Protein AF-A0AAE3WB38-F1 (afdb_monomer)

Secondary structure (DSSP, 8-state):
--HHHHHHHHHHHHHHHHHHHHHHHHHHHHH-S---TTTS-HHHHHHHHHHHHHHHHHHHHHHHHHHHTT-

Foldseek 3Di:
DDPVVVVVVVVVVCVVCCCVCVVVVVCCVVVDVPDDPVRDDPVNVVVVVVVVVVVVVVVVVVVVVVVVVVD

Sequence (71 aa):
MNANQIINMIMRMVMRKAVNKGLDAGLDKIAGRGKTRDEMTPEERQQARAGKQAAKRARQGMKIARRAGRM

Structure (mmCIF, N/CA/C/O backbone):
data_AF-A0AAE3WB38-F1
#
_entry.id   AF-A0AAE3WB38-F1
#
loop_
_atom_site.group_PDB
_atom_site.id
_atom_site.type_symbol
_atom_site.label_atom_id
_atom_site.label_alt_id
_atom_site.label_comp_id
_atom_site.label_asym_id
_atom_site.label_entity_id
_atom_site.label_seq_id
_atom_site.pdbx_PDB_ins_code
_atom_site.Cartn_x
_atom_site.Cartn_y
_atom_site.Cartn_z
_atom_site.occupancy
_atom_site.B_iso_or_equiv
_atom_site.auth_seq_id
_atom_site.auth_comp_id
_atom_site.auth_asym_id
_atom_site.auth_atom_id
_atom_site.pdbx_PDB_model_num
ATOM 1 N N . MET A 1 1 ? 10.057 -10.579 -33.393 1.00 57.31 1 MET A N 1
ATOM 2 C CA . MET A 1 1 ? 9.347 -11.034 -32.177 1.00 57.31 1 MET A CA 1
ATOM 3 C C . MET A 1 1 ? 10.357 -11.759 -31.314 1.00 57.31 1 MET A C 1
ATOM 5 O O . MET A 1 1 ? 10.894 -12.764 -31.756 1.00 57.31 1 MET A O 1
ATOM 9 N N . ASN A 1 2 ? 10.714 -11.199 -30.161 1.00 74.38 2 ASN A N 1
ATOM 10 C CA . ASN A 1 2 ? 11.782 -11.762 -29.339 1.00 74.38 2 ASN A CA 1
ATOM 11 C C . ASN A 1 2 ? 11.196 -12.798 -28.378 1.00 74.38 2 ASN A C 1
ATOM 13 O O . ASN A 1 2 ? 10.328 -12.458 -27.577 1.00 74.38 2 ASN A O 1
ATOM 17 N N . ALA A 1 3 ? 11.698 -14.033 -28.401 1.00 74.50 3 ALA A N 1
ATOM 18 C CA . ALA A 1 3 ? 11.348 -15.058 -27.411 1.00 74.50 3 ALA A CA 1
ATOM 19 C C . ALA A 1 3 ? 11.542 -14.542 -25.968 1.00 74.50 3 ALA A C 1
ATOM 21 O O . ALA A 1 3 ? 10.731 -14.812 -25.084 1.00 74.50 3 ALA A O 1
ATOM 22 N N . ASN A 1 4 ? 12.524 -13.657 -25.764 1.00 86.12 4 ASN A N 1
ATOM 23 C CA . ASN A 1 4 ? 12.741 -12.943 -24.505 1.00 86.12 4 ASN A CA 1
ATOM 24 C C . ASN A 1 4 ? 11.553 -12.064 -24.076 1.00 86.12 4 ASN A C 1
ATOM 26 O O . ASN A 1 4 ? 11.277 -11.944 -22.886 1.00 86.12 4 ASN A O 1
ATOM 30 N N . GLN A 1 5 ? 10.814 -11.457 -25.009 1.00 80.25 5 GLN A N 1
ATOM 31 C CA . GLN A 1 5 ? 9.612 -10.677 -24.685 1.00 80.25 5 GLN A CA 1
ATOM 32 C C . GLN A 1 5 ? 8.471 -11.586 -24.221 1.00 80.25 5 GLN A C 1
ATOM 34 O O . GLN A 1 5 ? 7.751 -11.232 -23.289 1.00 80.25 5 GLN A O 1
ATOM 39 N N . ILE A 1 6 ? 8.347 -12.775 -24.816 1.00 85.38 6 ILE A N 1
ATOM 40 C CA . ILE A 1 6 ? 7.346 -13.776 -24.429 1.00 85.38 6 ILE A CA 1
ATOM 41 C C . ILE A 1 6 ? 7.653 -14.317 -23.028 1.00 85.38 6 ILE A C 1
ATOM 43 O O . ILE A 1 6 ? 6.773 -14.320 -22.170 1.00 85.38 6 ILE A O 1
ATOM 47 N N . ILE A 1 7 ? 8.910 -14.673 -22.750 1.00 87.31 7 ILE A N 1
ATOM 48 C CA . ILE A 1 7 ? 9.345 -15.140 -21.423 1.00 87.31 7 ILE A CA 1
ATOM 49 C C . ILE A 1 7 ? 9.125 -14.052 -20.365 1.00 87.31 7 ILE A C 1
ATOM 51 O O . ILE A 1 7 ? 8.553 -14.316 -19.307 1.00 87.31 7 ILE A O 1
ATOM 55 N N . ASN A 1 8 ? 9.496 -12.806 -20.668 1.00 9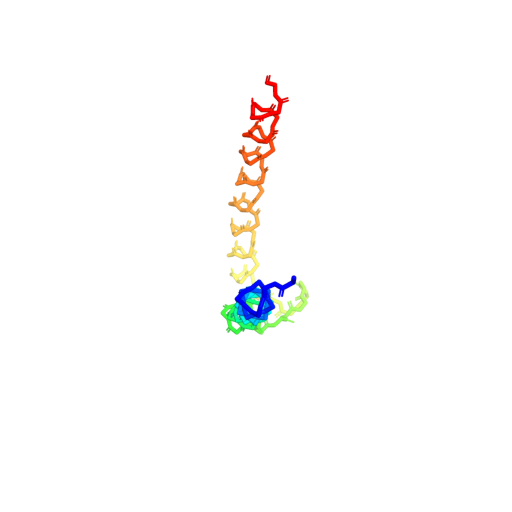2.50 8 ASN A N 1
ATOM 56 C CA . ASN A 1 8 ? 9.269 -11.680 -19.765 1.00 92.50 8 ASN A CA 1
ATOM 57 C C . ASN A 1 8 ? 7.777 -11.419 -19.518 1.00 92.50 8 ASN A C 1
ATOM 59 O O . ASN A 1 8 ? 7.398 -11.077 -18.398 1.00 92.50 8 ASN A O 1
ATOM 63 N N . MET A 1 9 ? 6.915 -11.598 -20.521 1.00 91.56 9 MET A N 1
ATOM 64 C CA . MET A 1 9 ? 5.465 -11.513 -20.334 1.00 91.56 9 MET A CA 1
ATOM 65 C C . MET A 1 9 ? 4.939 -12.629 -19.437 1.00 91.56 9 MET A C 1
ATOM 67 O O . MET A 1 9 ? 4.154 -12.345 -18.533 1.00 91.56 9 MET A O 1
ATOM 71 N N . ILE A 1 10 ? 5.373 -13.872 -19.657 1.00 90.56 10 ILE A N 1
ATOM 72 C CA . ILE A 1 10 ? 4.931 -15.031 -18.874 1.00 90.56 10 ILE A CA 1
ATOM 73 C C . ILE A 1 10 ? 5.372 -14.879 -17.420 1.00 90.56 10 ILE A C 1
ATOM 75 O O . ILE A 1 10 ? 4.530 -14.946 -16.528 1.00 90.56 10 ILE A O 1
ATOM 79 N N . MET A 1 11 ? 6.646 -14.570 -17.167 1.00 92.00 11 MET A N 1
ATOM 80 C CA . MET A 1 11 ? 7.159 -14.347 -15.810 1.00 92.00 11 MET A CA 1
ATOM 81 C C . MET A 1 11 ? 6.428 -13.204 -15.103 1.00 92.00 11 MET A C 1
ATOM 83 O O . MET A 1 11 ? 6.044 -13.338 -13.941 1.00 92.00 11 MET A O 1
ATOM 87 N N . ARG A 1 12 ? 6.147 -12.098 -15.806 1.00 90.50 12 ARG A N 1
ATOM 88 C CA . ARG A 1 12 ? 5.348 -10.992 -15.255 1.00 90.50 12 ARG A CA 1
ATOM 89 C C . ARG A 1 12 ? 3.910 -11.409 -14.960 1.00 90.50 12 ARG A C 1
ATOM 91 O O . ARG A 1 12 ? 3.368 -10.985 -13.943 1.00 90.50 12 ARG A O 1
ATOM 98 N N . MET A 1 13 ? 3.286 -12.223 -15.807 1.00 90.88 13 MET A N 1
ATOM 99 C CA . MET A 1 13 ? 1.935 -12.740 -15.571 1.00 90.88 13 MET A CA 1
ATOM 100 C C . MET A 1 13 ? 1.887 -13.697 -14.384 1.00 90.88 13 MET A C 1
ATOM 102 O O . MET A 1 13 ? 0.981 -13.582 -13.560 1.00 90.88 13 MET A O 1
ATOM 106 N N . VAL A 1 14 ? 2.856 -14.608 -14.284 1.00 90.31 14 VAL A N 1
ATOM 107 C CA . VAL A 1 14 ? 2.969 -15.570 -13.186 1.00 90.31 14 VAL A CA 1
ATOM 108 C C . VAL A 1 14 ? 3.218 -14.833 -11.882 1.00 90.31 14 VAL A C 1
ATOM 110 O O . VAL A 1 14 ? 2.446 -15.025 -10.951 1.00 90.31 14 VAL A O 1
ATOM 113 N N . MET A 1 15 ? 4.187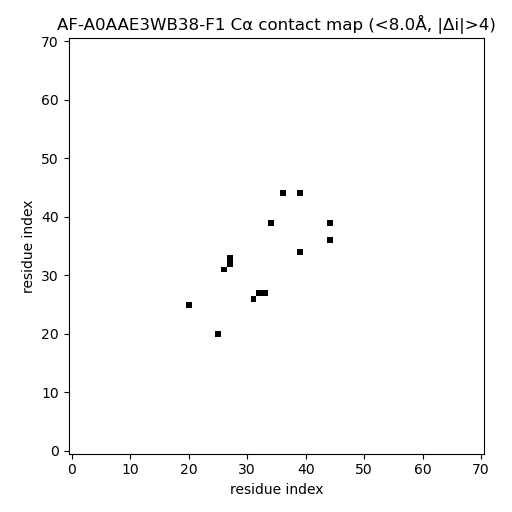 -13.915 -11.827 1.00 90.62 15 MET A N 1
ATOM 114 C CA . MET A 1 15 ? 4.422 -13.123 -10.618 1.00 90.62 15 MET A CA 1
ATOM 115 C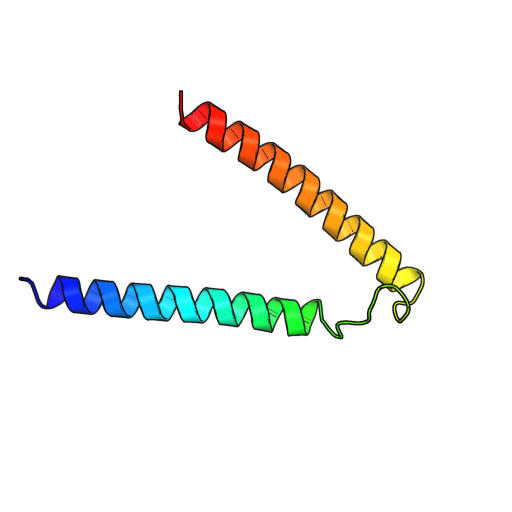 C . MET A 1 15 ? 3.229 -12.250 -10.257 1.00 90.62 15 MET A C 1
ATOM 117 O O . MET A 1 15 ? 2.848 -12.200 -9.095 1.00 90.62 15 MET A O 1
ATOM 121 N N . ARG A 1 16 ? 2.565 -11.615 -11.228 1.00 88.88 16 ARG A N 1
ATOM 122 C CA . ARG A 1 16 ? 1.362 -10.824 -10.941 1.00 88.88 16 ARG A CA 1
ATOM 123 C C . ARG A 1 16 ? 0.232 -11.703 -10.396 1.00 88.88 16 ARG A C 1
ATOM 125 O O . ARG A 1 16 ? -0.420 -11.312 -9.437 1.00 88.88 16 ARG A O 1
ATOM 132 N N . LYS A 1 17 ? 0.008 -12.896 -10.955 1.00 85.25 17 LYS A N 1
ATOM 133 C CA . LYS A 1 17 ? -1.001 -13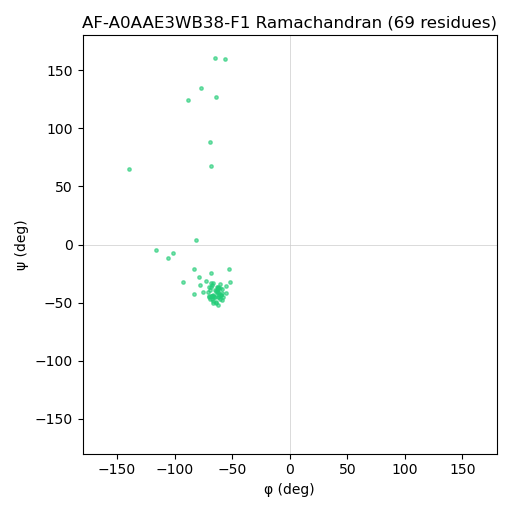.845 -10.454 1.00 85.25 17 LYS A CA 1
ATOM 134 C C . LYS A 1 17 ? -0.614 -14.435 -9.098 1.00 85.25 17 LYS A C 1
ATOM 136 O O . LYS A 1 17 ? -1.495 -14.582 -8.263 1.00 85.25 17 LYS A O 1
ATOM 141 N N . ALA A 1 18 ? 0.658 -14.750 -8.874 1.00 86.50 18 ALA A N 1
ATOM 142 C CA . ALA A 1 18 ? 1.168 -15.317 -7.630 1.00 86.50 18 ALA A CA 1
ATOM 143 C C . ALA A 1 18 ? 1.162 -14.294 -6.494 1.00 86.50 18 ALA A C 1
ATOM 145 O O . ALA A 1 18 ? 0.747 -14.626 -5.395 1.00 86.50 18 ALA A O 1
ATOM 146 N N . VAL A 1 19 ? 1.541 -13.043 -6.760 1.00 84.88 19 VAL A N 1
ATOM 147 C CA . VAL A 1 19 ? 1.451 -11.952 -5.782 1.00 84.88 19 VAL A CA 1
ATOM 148 C C . VAL A 1 19 ? -0.007 -11.606 -5.508 1.00 84.88 19 VAL A C 1
ATOM 150 O O . VAL A 1 19 ? -0.372 -11.509 -4.348 1.00 84.88 19 VAL A O 1
AT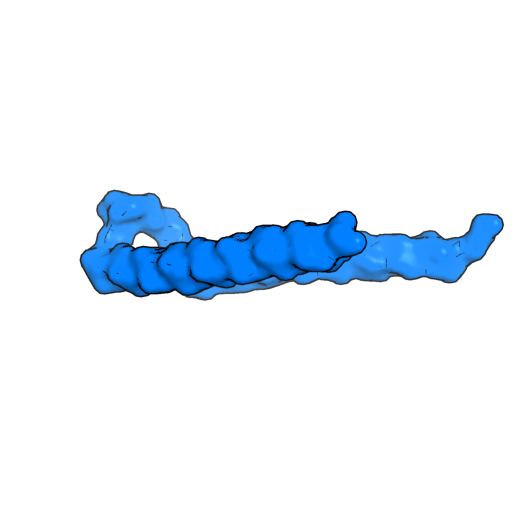OM 153 N N . ASN A 1 20 ? -0.864 -11.495 -6.529 1.00 78.06 20 ASN A N 1
ATOM 154 C CA . ASN A 1 20 ? -2.287 -11.228 -6.298 1.00 78.06 20 ASN A CA 1
ATOM 155 C C . ASN A 1 20 ? -2.935 -12.365 -5.499 1.00 78.06 20 ASN A C 1
ATOM 157 O O . ASN A 1 20 ? -3.481 -12.117 -4.439 1.00 78.06 20 ASN A O 1
ATOM 161 N N . LYS A 1 21 ? -2.783 -13.626 -5.925 1.00 75.38 21 LYS A N 1
ATOM 162 C CA . LYS A 1 21 ? -3.330 -14.773 -5.184 1.00 75.38 21 LYS A CA 1
ATOM 163 C C . LYS A 1 21 ? -2.657 -14.994 -3.832 1.00 75.38 21 LYS A C 1
ATOM 165 O O . LYS A 1 21 ? -3.315 -15.466 -2.923 1.00 75.38 21 LYS A O 1
ATOM 170 N N . GLY A 1 22 ? -1.367 -14.705 -3.696 1.00 70.88 22 GLY A N 1
ATOM 171 C CA . GLY A 1 22 ? -0.598 -14.904 -2.467 1.00 70.88 22 GLY A CA 1
ATOM 172 C C . GLY A 1 22 ? -0.858 -13.819 -1.430 1.00 70.88 22 GLY A C 1
ATOM 173 O O . GLY A 1 22 ? -0.914 -14.121 -0.244 1.00 70.88 22 GLY A O 1
ATOM 174 N N . LEU A 1 23 ? -1.085 -12.578 -1.863 1.00 70.56 23 LEU A N 1
ATOM 175 C CA . LEU A 1 23 ? -1.570 -11.511 -0.997 1.00 70.56 23 LEU A CA 1
ATOM 176 C C . LEU A 1 23 ? -3.049 -11.685 -0.692 1.00 70.56 23 LEU A C 1
ATOM 178 O O . LEU A 1 23 ? -3.400 -11.505 0.457 1.00 70.56 23 LEU A O 1
ATOM 182 N N . ASP A 1 24 ? -3.893 -12.076 -1.647 1.00 65.12 24 ASP A N 1
ATOM 183 C CA . ASP A 1 24 ? -5.318 -12.314 -1.391 1.00 65.12 24 ASP A CA 1
ATOM 184 C C . ASP A 1 24 ? -5.517 -13.531 -0.484 1.00 65.12 24 ASP A C 1
ATOM 186 O O . ASP A 1 24 ? -6.241 -13.431 0.489 1.00 65.12 24 ASP A O 1
ATOM 190 N N . ALA A 1 25 ? -4.813 -14.645 -0.709 1.00 65.44 25 ALA A N 1
ATOM 191 C CA . ALA A 1 25 ? -4.852 -15.806 0.182 1.00 65.44 25 ALA A CA 1
ATOM 192 C C . ALA A 1 25 ? -4.100 -15.556 1.494 1.00 65.44 25 ALA A C 1
ATOM 194 O O . ALA A 1 25 ? -4.472 -16.107 2.519 1.00 65.44 25 ALA A O 1
ATOM 195 N N . GLY A 1 26 ? -3.040 -14.746 1.486 1.00 56.84 26 GLY A N 1
ATOM 196 C CA . GLY A 1 26 ? -2.307 -14.353 2.687 1.00 56.84 26 GLY A CA 1
ATOM 197 C C . GLY A 1 26 ? -3.137 -13.423 3.563 1.00 56.84 26 GLY A C 1
ATOM 198 O O . GLY A 1 26 ? -3.273 -13.675 4.751 1.00 56.84 26 GLY A O 1
ATOM 199 N N . LEU A 1 27 ? -3.764 -12.401 2.981 1.00 59.12 27 LEU A N 1
ATOM 200 C CA . LEU A 1 27 ? -4.737 -11.556 3.660 1.00 59.12 27 LEU A CA 1
ATOM 201 C C . LEU A 1 27 ? -6.012 -12.318 3.988 1.00 59.12 27 LEU A C 1
ATOM 203 O O . LEU A 1 27 ? -6.525 -12.080 5.057 1.00 59.12 27 LEU A O 1
ATOM 207 N N . ASP A 1 28 ? -6.525 -13.245 3.191 1.00 58.09 28 ASP A N 1
ATOM 208 C CA . ASP A 1 28 ? -7.664 -14.064 3.626 1.00 58.09 28 ASP A CA 1
ATOM 209 C C . ASP A 1 28 ? -7.250 -15.007 4.755 1.00 58.09 28 ASP A C 1
ATOM 211 O O . ASP A 1 28 ? -8.012 -15.247 5.673 1.00 58.09 28 ASP A O 1
ATOM 215 N N . LYS A 1 29 ? -6.019 -15.508 4.796 1.00 55.66 29 LYS A N 1
ATOM 216 C CA . LYS A 1 29 ? -5.583 -16.371 5.903 1.00 55.66 29 LYS A CA 1
ATOM 217 C C . LYS A 1 29 ? -5.220 -15.581 7.167 1.00 55.66 29 LYS A C 1
ATOM 219 O O . LYS A 1 29 ? -5.373 -16.103 8.265 1.00 55.66 29 LYS A O 1
ATOM 224 N N . ILE A 1 30 ? -4.774 -14.329 7.021 1.00 55.34 30 ILE A N 1
ATOM 225 C CA . ILE A 1 30 ? -4.389 -13.421 8.120 1.00 55.34 30 ILE A CA 1
ATOM 226 C C . ILE A 1 30 ? -5.568 -12.538 8.575 1.00 55.34 30 ILE A C 1
ATOM 228 O O . ILE A 1 30 ? -5.671 -12.196 9.747 1.00 55.34 30 ILE A O 1
ATOM 232 N N . ALA A 1 31 ? -6.469 -12.179 7.667 1.00 55.84 31 ALA A N 1
ATOM 233 C CA . ALA A 1 31 ? -7.614 -11.285 7.869 1.00 55.84 31 ALA A CA 1
ATOM 234 C C . ALA A 1 31 ? -8.978 -11.978 7.681 1.00 55.84 31 ALA A C 1
ATOM 236 O O . ALA A 1 31 ? -10.006 -11.349 7.920 1.00 55.84 31 ALA A O 1
ATOM 237 N N . GLY A 1 32 ? -9.012 -13.249 7.277 1.00 50.88 32 GLY A N 1
ATOM 238 C CA . GLY A 1 32 ? -10.215 -13.950 6.830 1.00 50.88 32 GLY A CA 1
ATOM 239 C C . GLY A 1 32 ? -10.316 -15.400 7.322 1.00 50.88 32 GLY A C 1
ATOM 240 O O . GLY A 1 32 ? -10.535 -16.333 6.555 1.00 50.88 32 GLY A O 1
ATOM 241 N N . ARG A 1 33 ? -10.445 -15.571 8.637 1.00 45.16 33 ARG A N 1
ATOM 242 C CA . ARG A 1 33 ? -11.722 -16.164 9.055 1.00 45.16 33 ARG A CA 1
ATOM 243 C C . ARG A 1 33 ? -12.762 -15.079 8.766 1.00 45.16 33 ARG A C 1
ATOM 245 O O . ARG A 1 33 ? -12.957 -14.182 9.578 1.00 45.16 33 ARG A O 1
ATOM 252 N N . GLY A 1 34 ? -13.293 -15.073 7.542 1.00 54.53 34 GLY A N 1
ATOM 253 C CA . GLY A 1 34 ? -14.211 -14.061 7.021 1.00 54.53 34 GLY A CA 1
ATOM 254 C C . GLY A 1 34 ? -15.564 -14.128 7.716 1.00 54.53 34 GLY A C 1
ATOM 255 O O . GLY A 1 34 ? -16.555 -14.503 7.107 1.00 54.53 34 GLY A O 1
ATOM 256 N N . LYS A 1 35 ? -15.597 -13.783 9.000 1.00 53.69 35 LYS A N 1
ATOM 257 C CA . LYS A 1 35 ? -16.823 -13.548 9.746 1.00 53.69 35 LYS A CA 1
ATOM 258 C C . LYS A 1 35 ? -17.520 -12.350 9.119 1.00 53.69 35 LYS A C 1
ATOM 260 O O . LYS A 1 35 ? -16.920 -11.281 8.953 1.00 53.69 35 LYS A O 1
ATOM 265 N N . THR A 1 36 ? -18.786 -12.511 8.760 1.00 54.81 36 THR A N 1
ATOM 266 C CA . THR A 1 36 ? -19.638 -11.369 8.414 1.00 54.81 36 THR A CA 1
ATOM 267 C C . THR A 1 36 ? -19.653 -10.379 9.592 1.00 54.81 36 THR A C 1
ATOM 269 O O . THR A 1 36 ? -19.279 -10.726 10.714 1.00 54.81 36 THR A O 1
ATOM 272 N N . ARG A 1 37 ? -20.014 -9.098 9.385 1.00 53.56 37 ARG A N 1
ATOM 273 C CA . ARG A 1 37 ? -20.027 -8.092 10.485 1.00 53.56 37 ARG A CA 1
ATOM 274 C C . ARG A 1 37 ? -20.841 -8.558 11.700 1.00 53.56 37 ARG A C 1
ATOM 276 O O . ARG A 1 37 ? -20.586 -8.044 12.792 1.00 53.56 37 ARG A O 1
ATOM 283 N N . ASP A 1 38 ? -21.745 -9.510 11.490 1.00 56.94 38 ASP A N 1
ATOM 284 C CA . ASP A 1 38 ? -22.619 -10.131 12.479 1.00 56.94 38 ASP A CA 1
ATOM 285 C C . ASP A 1 38 ? -21.962 -11.281 13.262 1.00 56.94 38 ASP A C 1
ATOM 287 O O . ASP A 1 38 ? -22.366 -11.544 14.387 1.00 56.94 38 ASP A O 1
ATOM 291 N N . GLU A 1 39 ? -20.894 -11.897 12.748 1.00 58.69 39 GLU A N 1
ATOM 292 C CA . GLU A 1 39 ? -20.177 -13.002 13.411 1.00 58.69 39 GLU A CA 1
ATOM 293 C C . GLU A 1 39 ? -18.872 -12.556 14.107 1.00 58.69 39 GLU A C 1
ATOM 295 O O . GLU A 1 39 ? -18.218 -13.346 14.796 1.00 58.69 39 GLU A O 1
ATOM 300 N N . MET A 1 40 ? -18.460 -11.295 13.921 1.00 61.78 40 MET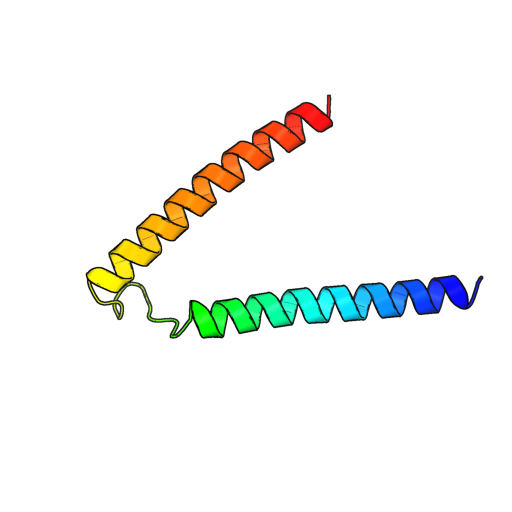 A N 1
ATOM 301 C CA . MET A 1 40 ? -17.274 -10.712 14.565 1.00 61.78 40 MET A CA 1
ATOM 302 C C . MET A 1 40 ? -17.539 -10.353 16.027 1.00 61.78 40 MET A C 1
ATOM 304 O O . MET A 1 40 ? -18.516 -9.660 16.330 1.00 61.78 40 MET A O 1
ATOM 308 N N . THR A 1 41 ? -16.607 -10.708 16.916 1.00 73.81 41 THR A N 1
ATOM 309 C CA . THR A 1 41 ? -16.633 -10.211 18.299 1.00 73.81 41 THR A CA 1
ATOM 310 C C . THR A 1 41 ? -16.417 -8.687 18.332 1.00 73.81 41 THR A C 1
ATOM 312 O O . THR A 1 41 ? -15.912 -8.090 17.367 1.00 73.81 41 THR A O 1
ATOM 315 N N . PRO A 1 42 ? -16.801 -7.998 19.423 1.00 71.06 42 PRO A N 1
ATOM 316 C CA . PRO A 1 42 ? -16.585 -6.561 19.563 1.00 71.06 42 PRO A CA 1
ATOM 317 C C . PRO A 1 42 ? -15.114 -6.146 19.388 1.00 71.06 42 PRO A C 1
ATOM 319 O O . PRO A 1 42 ? -14.862 -5.100 18.782 1.00 71.06 42 PRO A O 1
ATOM 322 N N . GLU A 1 43 ? -14.152 -6.961 19.845 1.00 68.12 43 GLU A N 1
ATOM 323 C CA . GLU A 1 43 ? -12.721 -6.675 19.669 1.00 68.12 43 GLU A CA 1
ATOM 324 C C . GLU A 1 43 ? -12.276 -6.819 18.206 1.00 68.12 43 GLU A C 1
ATOM 326 O O . GLU A 1 43 ? -11.615 -5.924 17.670 1.00 68.12 43 GLU A O 1
ATOM 331 N N . GLU A 1 44 ? -12.698 -7.887 17.519 1.00 63.91 44 GLU A N 1
ATOM 332 C CA . GLU A 1 44 ? -12.410 -8.108 16.091 1.00 63.91 44 GLU A CA 1
ATOM 333 C C . GLU A 1 44 ? -12.950 -6.944 15.239 1.00 63.91 44 GLU A C 1
ATOM 335 O O . GLU A 1 44 ? -12.299 -6.446 14.313 1.00 63.91 44 GLU A O 1
ATOM 340 N N . ARG A 1 45 ? -14.124 -6.417 15.608 1.00 71.31 45 ARG A N 1
ATOM 341 C CA . ARG A 1 45 ? -14.746 -5.267 14.942 1.00 71.31 45 ARG A CA 1
ATOM 342 C C . ARG A 1 45 ? -13.952 -3.972 15.142 1.00 71.31 45 ARG A C 1
ATOM 344 O O . ARG A 1 45 ? -13.923 -3.141 14.228 1.00 71.31 45 ARG A O 1
ATOM 351 N N . GLN A 1 46 ? -13.320 -3.770 16.299 1.00 75.38 46 GLN A N 1
ATOM 352 C CA . GLN A 1 46 ? -12.459 -2.606 16.541 1.00 75.38 46 GLN A CA 1
ATOM 353 C C . GLN A 1 46 ? -11.167 -2.684 15.729 1.00 75.38 46 GLN A C 1
ATOM 355 O O . GLN A 1 46 ? -10.816 -1.707 15.062 1.00 75.38 46 GLN A O 1
ATOM 360 N N . GLN A 1 47 ? -10.520 -3.850 15.688 1.00 71.06 47 GLN A N 1
ATOM 361 C CA . GLN A 1 47 ? -9.321 -4.055 14.871 1.00 71.06 47 GLN A CA 1
ATOM 362 C C . GLN A 1 47 ? -9.616 -3.852 13.379 1.00 71.06 47 GLN A C 1
ATOM 364 O O . GLN A 1 47 ? -8.907 -3.112 12.691 1.00 71.06 47 GLN A O 1
ATOM 369 N N . ALA A 1 48 ? -10.736 -4.391 12.884 1.00 74.25 48 ALA A N 1
ATOM 370 C CA . ALA A 1 48 ? -11.173 -4.172 11.508 1.00 74.25 48 ALA A CA 1
ATOM 371 C C . ALA A 1 48 ? -11.467 -2.689 11.209 1.00 74.25 48 ALA A C 1
ATOM 373 O O . ALA A 1 48 ? -11.180 -2.199 10.113 1.00 74.25 48 ALA A O 1
ATOM 374 N N . ARG A 1 49 ? -12.035 -1.938 12.166 1.00 78.56 49 ARG A N 1
ATOM 375 C CA . ARG A 1 49 ? -12.256 -0.486 12.027 1.00 78.56 49 ARG A CA 1
ATOM 376 C C . ARG A 1 49 ? -10.937 0.284 11.987 1.00 78.56 49 ARG A C 1
ATOM 378 O O . ARG A 1 49 ? -10.802 1.158 11.130 1.00 78.56 49 ARG A O 1
ATOM 385 N N . ALA A 1 50 ? -9.980 -0.051 12.849 1.00 78.88 50 ALA A N 1
ATOM 386 C CA . ALA A 1 50 ? -8.651 0.555 12.854 1.00 78.88 50 ALA A CA 1
ATOM 387 C C . ALA A 1 50 ? -7.924 0.309 11.520 1.00 78.88 50 ALA A C 1
ATOM 389 O O . ALA A 1 50 ? -7.472 1.260 10.875 1.00 78.88 50 ALA A O 1
ATOM 390 N N . GLY A 1 51 ? -7.937 -0.935 11.026 1.00 78.75 51 GLY A N 1
ATOM 391 C CA . GLY A 1 51 ? -7.386 -1.290 9.715 1.00 78.75 51 GLY A CA 1
ATOM 392 C C . GLY A 1 51 ? -8.063 -0.543 8.560 1.00 78.75 51 GLY A C 1
ATOM 393 O O . GLY A 1 51 ? -7.392 0.015 7.689 1.00 78.75 51 GLY A O 1
ATOM 394 N N . LYS A 1 52 ? -9.400 -0.427 8.577 1.00 81.19 52 LYS A N 1
ATOM 395 C CA . LYS A 1 52 ? -10.152 0.353 7.576 1.00 81.19 52 LYS A CA 1
ATOM 396 C C . LYS A 1 52 ? -9.805 1.842 7.604 1.00 81.19 52 LYS A C 1
ATOM 398 O O . LYS A 1 52 ? -9.717 2.455 6.539 1.00 81.19 52 LYS A O 1
ATOM 403 N N . GLN A 1 53 ? -9.606 2.436 8.780 1.00 86.38 53 GLN A N 1
ATOM 404 C CA . GLN A 1 53 ? -9.208 3.843 8.898 1.00 86.38 53 GLN A CA 1
ATOM 405 C C . GLN A 1 53 ? -7.797 4.078 8.352 1.00 86.38 53 GLN A C 1
ATOM 407 O O . GLN A 1 53 ? -7.603 5.012 7.570 1.00 86.38 53 GLN A O 1
ATOM 412 N N . ALA A 1 54 ? -6.843 3.204 8.686 1.00 82.69 54 ALA A N 1
ATOM 413 C CA . ALA A 1 54 ? -5.489 3.251 8.139 1.00 82.69 54 ALA A CA 1
ATOM 414 C C . ALA A 1 54 ? -5.504 3.131 6.604 1.00 82.69 54 ALA A C 1
ATOM 416 O O . ALA A 1 54 ? -4.950 3.979 5.901 1.00 82.69 54 ALA A O 1
ATOM 417 N N . ALA A 1 55 ? -6.251 2.159 6.069 1.00 84.94 55 ALA A N 1
ATOM 418 C CA . ALA A 1 55 ? -6.424 1.990 4.630 1.00 84.94 55 ALA A CA 1
ATOM 419 C C . ALA A 1 55 ? -7.077 3.217 3.965 1.00 84.94 55 ALA A C 1
ATOM 421 O O . ALA A 1 55 ? -6.700 3.597 2.855 1.00 84.94 55 ALA A O 1
ATOM 422 N N . LYS A 1 56 ? -8.045 3.871 4.626 1.00 90.00 56 LYS A N 1
ATOM 423 C CA . LYS A 1 56 ? -8.706 5.082 4.109 1.00 90.00 56 LYS A CA 1
ATOM 424 C C . LYS A 1 56 ? -7.729 6.256 4.002 1.00 90.00 56 LYS A C 1
ATOM 426 O O . LYS A 1 56 ? -7.703 6.907 2.957 1.00 90.00 56 LYS A O 1
ATOM 431 N N . ARG A 1 57 ? -6.899 6.481 5.027 1.00 91.31 57 ARG A N 1
ATOM 432 C CA . ARG A 1 57 ? -5.848 7.517 5.024 1.00 91.31 57 ARG A CA 1
ATOM 433 C C . ARG A 1 57 ? -4.805 7.251 3.938 1.00 91.31 57 ARG A C 1
ATOM 435 O O . ARG A 1 57 ? -4.509 8.140 3.144 1.00 91.31 57 ARG A O 1
ATOM 442 N N . ALA A 1 58 ? -4.344 6.005 3.813 1.00 90.31 58 ALA A N 1
ATOM 443 C CA . ALA A 1 58 ? -3.420 5.608 2.751 1.00 90.31 58 ALA A CA 1
ATOM 444 C C . ALA A 1 58 ? -4.010 5.853 1.348 1.00 90.31 58 ALA A C 1
ATOM 446 O O . ALA A 1 58 ? -3.348 6.416 0.476 1.00 90.31 58 ALA A O 1
ATOM 447 N N . ARG A 1 59 ? -5.289 5.509 1.125 1.00 90.75 59 ARG A N 1
ATOM 448 C CA . ARG A 1 59 ? -5.987 5.786 -0.146 1.00 90.75 59 ARG A CA 1
ATOM 449 C C . ARG A 1 59 ? -6.093 7.281 -0.448 1.00 90.75 59 ARG A C 1
ATOM 451 O O . ARG A 1 59 ? -6.007 7.654 -1.615 1.00 90.75 59 ARG A O 1
ATOM 458 N N . GLN A 1 60 ? -6.295 8.125 0.562 1.00 94.50 60 GLN A N 1
ATOM 459 C CA . GLN A 1 60 ? -6.323 9.581 0.389 1.00 94.50 60 GLN A CA 1
ATOM 460 C C . GLN A 1 60 ? -4.946 10.116 -0.020 1.00 94.50 60 GLN A C 1
ATOM 462 O O . GLN A 1 60 ? -4.860 10.808 -1.033 1.00 94.50 60 GLN A O 1
ATOM 467 N N . GLY A 1 61 ? -3.878 9.713 0.676 1.00 94.19 61 GLY A N 1
ATOM 468 C CA . GLY A 1 61 ? -2.504 10.077 0.313 1.00 94.19 61 GLY A CA 1
ATOM 469 C C . GLY A 1 61 ? -2.141 9.632 -1.106 1.00 94.19 61 GLY A C 1
ATOM 470 O O . GLY A 1 61 ? -1.673 10.433 -1.911 1.00 94.19 61 GLY A O 1
ATOM 471 N N . MET A 1 62 ? -2.481 8.392 -1.474 1.00 93.19 62 MET A N 1
ATOM 472 C CA . MET A 1 62 ? -2.280 7.893 -2.838 1.00 93.19 62 MET A CA 1
ATOM 473 C C . MET A 1 62 ? -3.072 8.677 -3.891 1.00 93.19 62 MET A C 1
ATOM 475 O O . MET A 1 62 ? -2.575 8.883 -4.995 1.00 93.19 62 MET A O 1
ATOM 479 N N . LYS A 1 63 ? -4.306 9.112 -3.597 1.00 94.00 63 LYS A N 1
ATOM 480 C CA . LYS A 1 63 ? -5.088 9.942 -4.531 1.00 94.00 63 LYS A CA 1
ATOM 481 C C . LYS A 1 63 ? -4.418 11.290 -4.778 1.00 94.00 63 LYS A C 1
ATOM 483 O O . LYS A 1 63 ? -4.421 11.743 -5.917 1.00 94.00 63 LYS A O 1
ATOM 488 N N . ILE A 1 64 ? -3.852 11.900 -3.739 1.00 95.38 64 ILE A N 1
ATOM 489 C CA . ILE A 1 64 ? -3.113 13.161 -3.850 1.00 95.38 64 ILE A CA 1
ATOM 490 C C . ILE A 1 64 ? -1.838 12.937 -4.661 1.00 95.38 64 ILE A C 1
ATOM 492 O O . ILE A 1 64 ? -1.649 13.605 -5.670 1.00 95.38 64 ILE A O 1
ATOM 496 N N . ALA A 1 65 ? -1.040 11.926 -4.310 1.00 94.12 65 ALA A N 1
ATOM 497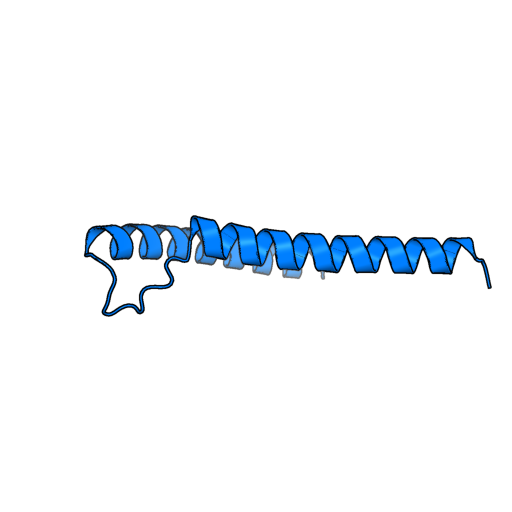 C CA . ALA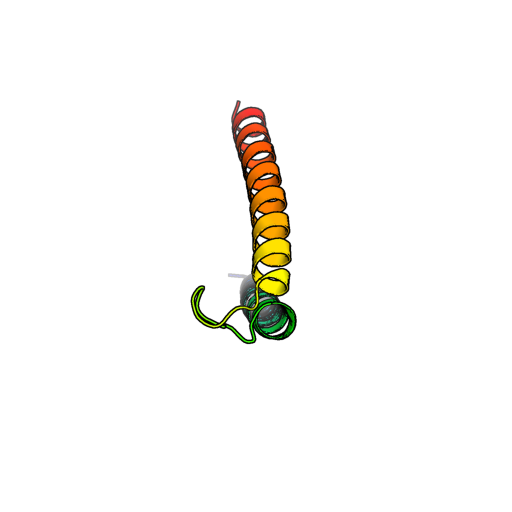 A 1 65 ? 0.178 11.575 -5.040 1.00 94.12 65 ALA A CA 1
ATOM 498 C C . ALA A 1 65 ? -0.090 11.309 -6.534 1.00 94.12 65 ALA A C 1
ATOM 500 O O . ALA A 1 65 ? 0.631 11.795 -7.397 1.00 94.12 65 ALA A O 1
ATOM 501 N N . ARG A 1 66 ? -1.182 10.604 -6.866 1.00 92.25 66 ARG A N 1
ATOM 502 C CA . ARG A 1 66 ? -1.597 10.351 -8.260 1.00 92.25 66 ARG A CA 1
ATOM 503 C C . ARG A 1 66 ? -2.070 11.589 -9.017 1.00 92.25 66 ARG A C 1
ATOM 505 O O . ARG A 1 66 ? -2.108 11.538 -10.242 1.00 92.25 66 ARG A O 1
ATOM 512 N N . ARG A 1 67 ? -2.548 12.623 -8.324 1.00 93.00 67 ARG A N 1
ATOM 513 C CA . ARG A 1 67 ? -2.936 13.899 -8.941 1.00 93.00 67 ARG A CA 1
ATOM 514 C C . ARG A 1 67 ? -1.710 14.786 -9.127 1.00 93.00 67 ARG A C 1
ATOM 516 O O . ARG A 1 67 ? -1.554 15.339 -10.201 1.00 93.00 67 ARG A O 1
ATOM 523 N N . ALA A 1 68 ? -0.831 14.835 -8.127 1.00 91.69 68 ALA A N 1
ATOM 524 C CA . ALA A 1 68 ? 0.432 15.561 -8.187 1.00 91.69 68 ALA A CA 1
ATOM 525 C C . ALA A 1 68 ? 1.366 15.013 -9.275 1.00 91.69 68 ALA A C 1
ATOM 527 O O . ALA A 1 68 ? 1.944 15.795 -10.002 1.00 91.69 68 ALA A O 1
ATOM 528 N N . GLY A 1 69 ? 1.460 13.689 -9.439 1.00 87.94 69 GLY A N 1
ATOM 529 C CA . GLY A 1 69 ? 2.260 13.075 -10.509 1.00 87.94 69 GLY A CA 1
ATOM 530 C C . GLY A 1 69 ? 1.578 13.007 -11.882 1.00 87.94 69 GLY A C 1
ATOM 531 O O . GLY A 1 69 ? 2.109 12.363 -12.780 1.00 87.94 69 GLY A O 1
ATOM 532 N N . ARG A 1 70 ? 0.367 13.565 -12.029 1.00 84.38 70 ARG A N 1
ATOM 533 C CA . ARG A 1 70 ? -0.331 13.709 -13.322 1.00 84.38 70 ARG A CA 1
ATOM 534 C C . ARG A 1 70 ? -0.339 15.148 -13.844 1.00 84.38 70 ARG A C 1
ATOM 536 O O . ARG A 1 70 ? -0.762 15.337 -14.981 1.00 84.38 70 ARG A O 1
ATOM 543 N N . MET A 1 71 ? 0.042 16.113 -13.009 1.00 66.69 71 MET A N 1
ATOM 544 C CA . MET A 1 71 ? 0.368 17.479 -13.422 1.00 66.69 71 MET A CA 1
ATOM 545 C C . MET A 1 71 ? 1.860 17.545 -13.721 1.00 66.69 71 MET A C 1
ATOM 547 O O . MET A 1 71 ? 2.212 18.290 -14.653 1.00 66.69 71 MET A O 1
#

Mean predicted aligned error: 11.72 Å

Radius of gyration: 18.5 Å; Cα contacts (8 Å, |Δi|>4): 7; chains: 1; bounding box: 35×34×52 Å

pLDDT: mean 76.9, std 14.19, range [45.16, 95.38]

Organism: NCBI:txid1795305

Solvent-accessible surface area (backbone atoms only — not compara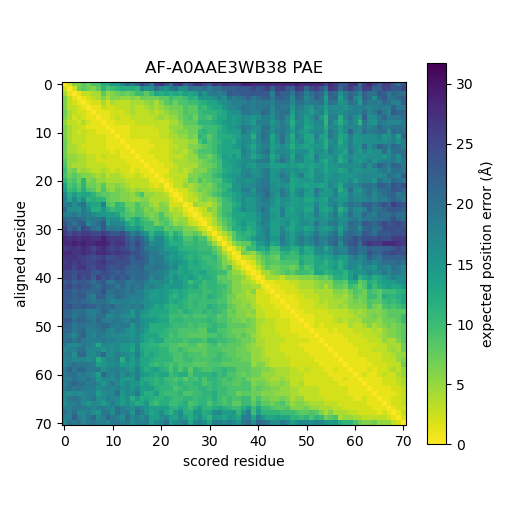ble to full-atom values): 4066 Å² total; per-residue (Å²): 135,58,69,66,57,54,52,52,50,50,53,50,50,50,50,52,49,48,50,50,52,48,48,50,52,45,44,34,68,75,70,36,81,73,56,52,88,86,67,45,52,75,66,57,50,49,53,52,49,52,51,49,51,54,52,50,52,51,52,51,53,51,53,50,51,58,51,63,77,69,107